Protein AF-A0A239XFF8-F1 (afdb_monomer_lite)

Radius of gyration: 15.85 Å; chains: 1; bounding box: 34×37×44 Å

Structure (mmCIF, N/CA/C/O backbone):
data_AF-A0A239XFF8-F1
#
_entry.id   AF-A0A239XFF8-F1
#
loop_
_atom_site.group_PDB
_atom_site.id
_atom_site.type_symbol
_atom_site.label_atom_id
_atom_site.label_alt_id
_atom_site.label_comp_id
_atom_site.label_asym_id
_atom_site.label_entity_id
_atom_site.label_seq_id
_atom_site.pdbx_PDB_ins_code
_atom_site.Cartn_x
_atom_site.Cartn_y
_atom_site.Cartn_z
_atom_site.occupancy
_atom_site.B_iso_or_equiv
_atom_site.auth_seq_id
_atom_site.auth_comp_id
_atom_site.auth_asym_id
_atom_site.auth_atom_id
_atom_site.pdbx_PDB_model_num
ATOM 1 N N . MET A 1 1 ? -10.350 9.974 -12.801 1.00 27.80 1 MET A N 1
ATOM 2 C CA . MET A 1 1 ? -9.091 9.509 -12.186 1.00 27.80 1 MET A CA 1
ATOM 3 C C . MET A 1 1 ? -8.735 10.517 -11.102 1.00 27.80 1 MET A C 1
ATOM 5 O O . MET A 1 1 ? -8.523 11.676 -11.425 1.00 27.80 1 MET A O 1
ATOM 9 N N . LEU A 1 2 ? -8.859 10.156 -9.826 1.00 27.56 2 LEU A N 1
ATOM 10 C CA . LEU A 1 2 ? -8.595 11.064 -8.704 1.00 27.56 2 LEU A CA 1
ATOM 11 C C . LEU A 1 2 ? -7.185 10.746 -8.202 1.00 27.56 2 LEU A C 1
ATOM 13 O O . LEU A 1 2 ? -6.962 9.644 -7.713 1.00 27.56 2 LEU A O 1
ATOM 17 N N . SER A 1 3 ? -6.239 11.671 -8.389 1.00 29.00 3 SER A N 1
ATOM 18 C CA . SER A 1 3 ? -4.878 11.540 -7.855 1.00 29.00 3 SER A CA 1
ATOM 19 C C . SER A 1 3 ? -4.901 11.488 -6.323 1.00 29.00 3 SER A C 1
ATOM 21 O O . SER A 1 3 ? -5.896 11.868 -5.699 1.00 29.00 3 SER A O 1
ATOM 23 N N . LEU A 1 4 ? -3.794 11.055 -5.709 1.00 34.50 4 LEU A N 1
ATOM 24 C CA . LEU A 1 4 ? -3.585 11.002 -4.255 1.00 34.50 4 LEU A CA 1
ATOM 25 C C . LEU A 1 4 ? -4.042 12.298 -3.553 1.00 34.50 4 LEU A C 1
ATOM 27 O O . LEU A 1 4 ? -4.703 12.262 -2.522 1.00 34.50 4 LEU A O 1
ATOM 31 N N . VAL A 1 5 ? -3.836 13.449 -4.200 1.00 32.53 5 VAL A N 1
ATOM 32 C CA . VAL A 1 5 ? -4.278 14.773 -3.734 1.00 32.53 5 VAL A CA 1
ATOM 33 C C . VAL A 1 5 ? -5.803 14.884 -3.591 1.00 32.53 5 VAL A C 1
ATOM 35 O O . VAL A 1 5 ? -6.283 15.577 -2.694 1.00 32.53 5 VAL A O 1
ATOM 38 N N . GLN A 1 6 ? -6.595 14.219 -4.437 1.00 28.02 6 GLN A N 1
ATOM 39 C CA . GLN A 1 6 ? -8.048 14.388 -4.430 1.00 28.02 6 GLN A CA 1
ATOM 40 C C . GLN A 1 6 ? -8.818 13.390 -3.557 1.00 28.02 6 GLN A C 1
ATOM 42 O O . GLN A 1 6 ? -9.911 13.727 -3.100 1.00 28.02 6 GLN A O 1
ATOM 47 N N . PHE A 1 7 ? -8.251 12.215 -3.253 1.00 35.53 7 PHE A N 1
ATOM 48 C CA . PHE A 1 7 ? -8.788 11.363 -2.182 1.00 35.53 7 PHE A CA 1
ATOM 49 C C . PHE A 1 7 ? -8.740 12.107 -0.837 1.00 35.53 7 PHE A C 1
ATOM 51 O O . PHE A 1 7 ? -9.730 12.130 -0.106 1.00 35.53 7 PHE A O 1
ATOM 58 N N . PHE A 1 8 ? -7.642 12.826 -0.575 1.00 38.16 8 PHE A N 1
ATOM 59 C CA . PHE A 1 8 ? -7.471 13.619 0.645 1.00 38.16 8 PHE A CA 1
ATOM 60 C C . PHE A 1 8 ? -8.230 14.956 0.632 1.00 38.16 8 PHE A C 1
ATOM 62 O O . PHE A 1 8 ? -8.747 15.359 1.671 1.00 38.16 8 PHE A O 1
ATOM 69 N N . LYS A 1 9 ? -8.426 15.614 -0.525 1.00 31.97 9 LYS A N 1
ATOM 70 C CA . LYS A 1 9 ? -9.268 16.833 -0.599 1.00 31.97 9 LYS A CA 1
ATOM 71 C C . LYS A 1 9 ? -10.731 16.601 -0.210 1.00 31.97 9 LYS A C 1
ATOM 73 O O . LYS A 1 9 ? -11.358 17.512 0.321 1.00 31.97 9 LYS A O 1
ATOM 78 N N . ASN A 1 10 ? -11.281 15.408 -0.447 1.00 39.62 10 ASN A N 1
ATOM 79 C CA . ASN A 1 10 ? -12.679 15.109 -0.112 1.00 39.62 10 ASN A CA 1
ATOM 80 C C . ASN A 1 10 ? -12.907 14.772 1.375 1.00 39.62 10 ASN A C 1
ATOM 82 O O . ASN A 1 10 ? -14.060 14.660 1.795 1.00 39.62 10 ASN A O 1
ATOM 86 N N . ARG A 1 11 ? -11.851 14.653 2.194 1.00 46.16 11 ARG A N 1
ATOM 87 C CA . ARG A 1 11 ? -11.948 14.467 3.650 1.00 46.16 11 ARG A CA 1
ATOM 88 C C . ARG A 1 11 ? -11.243 15.616 4.391 1.00 46.16 11 ARG A C 1
ATOM 90 O O . ARG A 1 11 ? -10.122 15.471 4.845 1.00 46.16 11 ARG A O 1
ATOM 97 N N . LYS A 1 12 ? -11.933 16.761 4.474 1.00 36.50 12 LYS A N 1
ATOM 98 C CA . LYS A 1 12 ? -11.728 17.908 5.394 1.00 36.50 12 LYS A CA 1
ATOM 99 C C . LYS A 1 12 ? -10.287 18.182 5.885 1.00 36.50 12 LYS A C 1
ATOM 101 O O . LYS A 1 12 ? -9.845 17.627 6.881 1.00 36.50 12 LYS A O 1
ATOM 106 N N . GLU A 1 13 ? -9.648 19.148 5.229 1.00 37.84 13 GLU A N 1
ATOM 107 C CA . GLU A 1 13 ? -8.781 20.242 5.731 1.00 37.84 13 GLU A CA 1
ATOM 108 C C . GLU A 1 13 ? -7.670 20.037 6.796 1.00 37.84 13 GLU A C 1
ATOM 110 O O . GLU A 1 13 ? -6.897 20.970 6.958 1.00 37.84 13 GLU A O 1
ATOM 115 N N . ASN A 1 14 ? -7.463 18.887 7.453 1.00 38.03 14 ASN A N 1
ATOM 116 C CA . ASN A 1 14 ? -6.470 18.768 8.549 1.00 38.03 14 ASN A CA 1
ATOM 117 C C . ASN A 1 14 ? -5.625 17.472 8.565 1.00 38.03 14 ASN A C 1
ATOM 119 O O . ASN A 1 14 ? -5.169 17.050 9.628 1.00 38.03 14 ASN A O 1
ATOM 123 N N . ALA A 1 15 ? -5.381 16.821 7.424 1.00 41.97 15 ALA A N 1
ATOM 124 C CA . ALA A 1 15 ? -4.530 15.625 7.394 1.00 41.97 15 ALA A CA 1
ATOM 125 C C . ALA A 1 15 ? -3.040 15.980 7.609 1.00 41.97 15 ALA A C 1
ATOM 127 O O . ALA A 1 15 ? -2.312 16.281 6.664 1.00 41.97 15 ALA A O 1
ATOM 128 N N . CYS A 1 16 ? -2.582 15.946 8.863 1.00 36.62 16 CYS A N 1
ATOM 129 C CA . CYS A 1 16 ? -1.161 15.907 9.213 1.00 36.62 16 CYS A CA 1
ATOM 130 C C . CYS A 1 16 ? -0.643 14.471 9.044 1.00 36.62 16 CYS A C 1
ATOM 132 O O . CYS A 1 16 ? -1.140 13.557 9.697 1.00 36.62 16 CYS A O 1
ATOM 134 N N . PHE A 1 17 ? 0.363 14.274 8.191 1.00 37.09 17 PHE A N 1
ATOM 135 C CA . PHE A 1 17 ? 1.045 12.989 8.010 1.00 37.09 17 PHE A CA 1
ATOM 136 C C . PHE A 1 17 ? 2.303 12.937 8.882 1.00 37.09 17 PHE A C 1
ATOM 138 O O . PHE A 1 17 ? 3.127 13.850 8.825 1.00 37.09 17 PHE A O 1
ATOM 145 N N . PHE A 1 18 ? 2.480 11.869 9.667 1.00 37.19 18 PHE A N 1
ATOM 146 C CA . PHE A 1 18 ? 3.746 11.602 10.356 1.00 37.19 18 PHE A CA 1
ATOM 147 C C . PHE A 1 18 ? 4.103 10.103 10.366 1.00 37.19 18 PHE A C 1
ATOM 149 O O . PHE A 1 18 ? 3.391 9.283 10.937 1.00 37.19 18 PHE A O 1
ATOM 156 N N . THR A 1 19 ? 5.228 9.818 9.703 1.00 44.66 19 THR A N 1
ATOM 157 C CA . THR A 1 19 ? 6.272 8.781 9.837 1.00 44.66 19 THR A CA 1
ATOM 158 C C . THR A 1 19 ? 6.001 7.421 10.512 1.00 44.66 19 THR A C 1
ATOM 160 O O . THR A 1 19 ? 5.776 7.327 11.718 1.00 44.66 19 THR A O 1
ATOM 163 N N . ILE A 1 20 ? 6.238 6.378 9.698 1.00 51.09 20 ILE A N 1
ATOM 164 C CA . ILE A 1 20 ? 6.880 5.063 9.927 1.00 51.09 20 ILE A CA 1
ATOM 165 C C . ILE A 1 20 ? 6.941 4.593 11.386 1.00 51.09 20 ILE A C 1
ATOM 167 O O . ILE A 1 20 ? 7.899 4.837 12.128 1.00 51.09 20 ILE A O 1
ATOM 171 N N . ILE A 1 21 ? 5.943 3.803 11.777 1.00 52.56 21 ILE A N 1
ATOM 172 C CA . ILE A 1 21 ? 6.018 2.995 12.993 1.00 52.56 21 ILE A CA 1
ATOM 173 C C . ILE A 1 21 ? 6.675 1.659 12.654 1.00 52.56 21 ILE A C 1
ATOM 175 O O . ILE A 1 21 ? 6.010 0.692 12.296 1.00 52.56 21 ILE A O 1
ATOM 179 N N . VAL A 1 22 ? 7.985 1.587 12.876 1.00 51.38 22 VAL A N 1
ATOM 180 C CA . VAL A 1 22 ? 8.689 0.313 13.046 1.00 51.38 22 VAL A CA 1
ATOM 181 C C . VAL A 1 22 ? 8.120 -0.354 14.308 1.00 51.38 22 VAL A C 1
ATOM 183 O O . VAL A 1 22 ? 8.334 0.121 15.428 1.00 51.38 22 VAL A O 1
ATOM 186 N N . LEU A 1 23 ? 7.349 -1.437 14.145 1.00 53.03 23 LEU A N 1
ATOM 187 C CA . LEU A 1 23 ? 6.540 -2.111 15.184 1.00 53.03 23 LEU A CA 1
ATOM 188 C C . LEU A 1 23 ? 7.339 -2.771 16.337 1.00 53.03 23 LEU A C 1
ATOM 190 O O . LEU A 1 23 ? 6.811 -3.590 17.088 1.00 53.03 23 LEU A O 1
ATOM 194 N N . TYR A 1 24 ? 8.602 -2.402 16.551 1.00 49.81 24 TYR A N 1
ATOM 195 C CA . TYR A 1 24 ? 9.477 -3.044 17.538 1.00 49.81 24 TYR A CA 1
ATOM 196 C C . TYR A 1 24 ? 9.178 -2.654 18.994 1.00 49.81 24 TYR A C 1
ATOM 198 O O . TYR A 1 24 ? 9.497 -3.409 19.910 1.00 49.81 24 TYR A O 1
ATOM 206 N N . TYR A 1 25 ? 8.515 -1.519 19.246 1.00 53.50 25 TYR A N 1
ATOM 207 C CA . TYR A 1 25 ? 8.273 -1.017 20.608 1.00 53.50 25 TYR A CA 1
ATOM 208 C C . TYR A 1 25 ? 6.786 -1.008 20.992 1.00 53.50 25 TYR A C 1
ATOM 210 O O . TYR A 1 25 ? 6.146 0.044 21.094 1.00 53.50 25 TYR A O 1
ATOM 218 N N . LYS A 1 26 ? 6.243 -2.200 21.278 1.00 62.19 26 LYS A N 1
ATOM 219 C CA . LYS A 1 26 ? 4.810 -2.436 21.563 1.00 62.19 26 LYS A CA 1
ATOM 220 C C . LYS A 1 26 ? 4.228 -1.573 22.698 1.00 62.19 26 LYS A C 1
ATOM 222 O O . LYS A 1 26 ? 3.092 -1.121 22.602 1.00 62.19 26 LYS A O 1
ATOM 227 N N . ARG A 1 27 ? 4.992 -1.287 23.764 1.00 61.50 27 ARG A N 1
ATOM 228 C CA . ARG A 1 27 ? 4.487 -0.542 24.944 1.00 61.50 27 ARG A CA 1
ATOM 229 C C . ARG A 1 27 ? 4.230 0.945 24.691 1.00 61.50 27 ARG A C 1
ATOM 231 O O . ARG A 1 27 ? 3.280 1.499 25.236 1.00 61.50 27 ARG A O 1
ATOM 238 N N . CYS A 1 28 ? 5.068 1.596 23.890 1.00 72.19 28 CYS A N 1
ATOM 239 C CA . CYS A 1 28 ? 4.903 3.019 23.585 1.00 72.19 28 CYS A CA 1
ATOM 240 C C . CYS A 1 28 ? 3.911 3.246 22.439 1.00 72.19 28 CYS A C 1
ATOM 242 O O . CYS A 1 28 ? 3.332 4.324 22.340 1.00 72.19 28 CYS A O 1
ATOM 244 N N . LEU A 1 29 ? 3.695 2.228 21.601 1.00 79.31 29 LEU A N 1
ATOM 245 C CA . LEU A 1 29 ? 2.798 2.300 20.456 1.00 79.31 29 LEU A CA 1
ATOM 246 C C . LEU A 1 29 ? 1.344 2.548 20.862 1.00 79.31 29 LEU A C 1
ATOM 248 O O . LEU A 1 29 ? 0.744 3.496 20.374 1.00 79.31 29 LEU A O 1
ATOM 252 N N . VAL A 1 30 ? 0.815 1.768 21.808 1.00 82.19 30 VAL A N 1
ATOM 253 C CA . VAL A 1 30 ? -0.568 1.919 22.300 1.00 82.19 30 VAL A CA 1
ATOM 254 C C . VAL A 1 30 ? -0.822 3.340 22.801 1.00 82.19 30 VAL A C 1
ATOM 256 O O . VAL A 1 30 ? -1.795 3.966 22.402 1.00 82.19 30 VAL A O 1
ATOM 259 N N . LYS A 1 31 ? 0.093 3.889 23.613 1.00 85.56 31 LYS A N 1
ATOM 260 C CA . LYS A 1 31 ? -0.026 5.262 24.128 1.00 85.56 31 LYS A CA 1
ATOM 261 C C . LYS A 1 31 ? -0.073 6.300 23.007 1.00 85.56 31 LYS A C 1
ATOM 263 O O . LYS A 1 31 ? -0.864 7.231 23.084 1.00 85.56 31 LYS A O 1
ATOM 268 N N . ARG A 1 32 ? 0.761 6.135 21.973 1.00 86.38 32 ARG A N 1
ATOM 269 C CA . ARG A 1 32 ? 0.783 7.036 20.814 1.00 86.38 32 ARG A CA 1
ATOM 270 C C . ARG A 1 32 ? -0.498 6.937 19.994 1.00 86.38 32 ARG A C 1
ATOM 272 O O . ARG A 1 32 ? -1.083 7.965 19.702 1.00 86.38 32 ARG A O 1
ATOM 279 N N . LEU A 1 33 ? -0.962 5.730 19.677 1.00 88.38 33 LEU A N 1
ATOM 280 C CA . LEU A 1 33 ? -2.197 5.548 18.908 1.00 88.38 33 LEU A CA 1
ATOM 281 C C . LEU A 1 33 ? -3.417 6.069 19.666 1.00 88.38 33 LEU A C 1
ATOM 283 O O . LEU A 1 33 ? -4.258 6.729 19.073 1.00 88.38 33 LEU A O 1
ATOM 287 N N . THR A 1 34 ? -3.480 5.856 20.983 1.00 89.50 34 THR A N 1
ATOM 288 C CA . THR A 1 34 ? -4.531 6.444 21.820 1.00 89.50 34 THR A CA 1
ATOM 289 C C . THR A 1 34 ? -4.488 7.970 21.797 1.00 89.50 34 THR A C 1
ATOM 291 O O . THR A 1 34 ? -5.538 8.579 21.687 1.00 89.50 34 THR A O 1
ATOM 294 N N . TYR A 1 35 ? -3.306 8.588 21.836 1.00 89.62 35 TYR A N 1
ATOM 295 C CA . TYR A 1 35 ? -3.176 10.041 21.682 1.00 89.62 35 TYR A CA 1
ATOM 296 C C . TYR A 1 35 ? -3.642 10.534 20.301 1.00 89.62 35 TYR A C 1
ATOM 298 O O . TYR A 1 35 ? -4.273 11.580 20.203 1.00 89.62 35 TYR A O 1
ATOM 306 N N . LEU A 1 36 ? -3.395 9.769 19.232 1.00 89.44 36 LEU A N 1
ATOM 307 C CA . LEU A 1 36 ? -3.872 10.121 17.889 1.00 89.44 36 LEU A CA 1
ATOM 308 C C . LEU A 1 36 ? -5.403 10.083 17.761 1.00 89.44 36 LEU A C 1
ATOM 310 O O . LEU A 1 36 ? -5.938 10.741 16.873 1.00 89.44 36 LEU A O 1
ATOM 314 N N . LEU A 1 37 ? -6.119 9.378 18.646 1.00 89.44 37 LEU A N 1
ATOM 315 C CA . LEU A 1 37 ? -7.588 9.384 18.651 1.00 89.44 37 LEU A CA 1
ATOM 316 C C . LEU A 1 37 ? -8.179 10.768 18.937 1.00 89.44 37 LEU A C 1
ATOM 318 O O . LEU A 1 37 ? -9.293 11.047 18.496 1.00 89.44 37 LEU A O 1
ATOM 322 N N . ASP A 1 38 ? -7.432 11.640 19.615 1.00 90.69 38 ASP A N 1
ATOM 323 C CA . ASP A 1 38 ? -7.851 13.016 19.894 1.00 90.69 38 ASP A CA 1
ATOM 324 C C . ASP A 1 38 ? -7.773 13.921 18.645 1.00 90.69 38 ASP A C 1
ATOM 326 O O . ASP A 1 38 ? -8.222 15.069 18.679 1.00 90.69 38 ASP A O 1
ATOM 330 N N . TYR A 1 39 ? -7.244 13.409 17.524 1.00 86.62 39 TYR A N 1
ATOM 331 C CA . TYR A 1 39 ? -7.069 14.121 16.256 1.00 86.62 39 TYR A CA 1
ATOM 332 C C . TYR A 1 39 ? -7.840 13.421 15.119 1.00 86.62 39 TYR A C 1
ATOM 334 O O . TYR A 1 39 ? -7.271 12.627 14.367 1.00 86.62 39 TYR A O 1
ATOM 342 N N . PRO A 1 40 ? -9.148 13.702 14.949 1.00 82.62 40 PRO A N 1
ATOM 343 C CA . PRO A 1 40 ? -9.951 13.096 13.891 1.00 82.62 40 PRO A CA 1
ATOM 344 C C . PRO A 1 40 ? -9.367 13.342 12.494 1.00 82.62 40 PRO A C 1
ATOM 346 O O . PRO A 1 40 ? -9.016 14.469 12.148 1.00 82.62 40 PRO A O 1
ATOM 349 N N . GLY A 1 41 ? -9.318 12.291 11.673 1.00 81.69 41 GLY A N 1
ATOM 350 C CA . GLY A 1 41 ? -8.766 12.349 10.315 1.00 81.69 41 GLY A CA 1
ATOM 351 C C . GLY A 1 41 ? -7.259 12.092 10.226 1.00 81.69 41 GLY A C 1
ATOM 352 O O . GLY A 1 41 ? -6.708 12.157 9.129 1.00 81.69 41 GLY A O 1
ATOM 353 N N . PHE A 1 42 ? -6.594 11.781 11.343 1.00 87.81 42 PHE A N 1
ATOM 354 C CA . PHE A 1 42 ? -5.203 11.340 11.326 1.00 87.81 42 PHE A CA 1
ATOM 355 C C . PHE A 1 42 ? -5.074 9.945 10.696 1.00 87.81 42 PHE A C 1
ATOM 357 O O . PHE A 1 42 ? -5.849 9.038 11.006 1.00 87.81 42 PHE A O 1
ATOM 364 N N . VAL A 1 43 ? -4.068 9.775 9.837 1.00 89.88 43 VAL A N 1
ATOM 365 C CA . VAL A 1 43 ? -3.761 8.511 9.156 1.00 89.88 43 VAL A CA 1
ATOM 366 C C . VAL A 1 43 ? -2.433 7.978 9.677 1.00 89.88 43 VAL A C 1
ATOM 368 O O . VAL A 1 43 ? -1.449 8.713 9.767 1.00 89.88 43 VAL A O 1
ATOM 371 N N . VAL A 1 44 ? -2.398 6.694 10.020 1.00 92.00 44 VAL A N 1
ATOM 372 C CA . VAL A 1 44 ? -1.191 6.014 10.490 1.00 92.00 44 VAL A CA 1
ATOM 373 C C . VAL A 1 44 ? -0.592 5.226 9.333 1.00 92.00 44 VAL A C 1
ATOM 375 O O . VAL A 1 44 ? -1.090 4.164 8.961 1.00 92.00 44 VAL A O 1
ATOM 378 N N . THR A 1 45 ? 0.502 5.733 8.776 1.00 91.88 45 THR A N 1
ATOM 379 C CA . THR A 1 45 ? 1.264 5.017 7.751 1.00 91.88 45 THR A CA 1
ATOM 380 C C . THR A 1 45 ? 2.277 4.080 8.409 1.00 91.88 45 THR A C 1
ATOM 382 O O . THR A 1 45 ? 3.042 4.487 9.290 1.00 91.88 45 THR A O 1
ATOM 385 N N . THR A 1 46 ? 2.279 2.813 8.005 1.00 89.44 46 THR A N 1
ATOM 386 C CA . THR A 1 46 ? 3.138 1.771 8.573 1.00 89.44 46 THR A CA 1
ATOM 387 C C . THR A 1 46 ? 4.016 1.154 7.508 1.00 89.44 46 THR A C 1
ATOM 389 O O . THR A 1 46 ? 3.523 0.720 6.470 1.00 89.44 46 THR A O 1
ATOM 392 N N . ASP A 1 47 ? 5.293 1.047 7.842 1.00 88.25 47 ASP A N 1
ATOM 393 C CA . ASP A 1 47 ? 6.321 0.444 7.014 1.00 88.25 47 ASP A CA 1
ATOM 394 C C . ASP A 1 47 ? 7.010 -0.662 7.824 1.00 88.25 47 ASP A C 1
ATOM 396 O O . ASP A 1 47 ? 7.254 -0.521 9.032 1.00 88.25 47 ASP A O 1
ATOM 400 N N . TYR A 1 48 ? 7.250 -1.792 7.178 1.00 86.56 48 TYR A N 1
ATOM 401 C CA . TYR A 1 48 ? 7.897 -2.963 7.742 1.00 86.56 48 TYR A CA 1
ATOM 402 C C . TYR A 1 48 ? 8.551 -3.774 6.629 1.00 86.56 48 TYR A C 1
ATOM 404 O O . TYR A 1 48 ? 8.273 -3.587 5.461 1.00 86.56 48 TYR A O 1
ATOM 412 N N . GLY A 1 49 ? 9.409 -4.714 6.999 1.00 85.31 49 GLY A N 1
ATOM 413 C CA . GLY A 1 49 ? 10.169 -5.500 6.043 1.00 85.31 49 GLY A CA 1
ATOM 414 C C . GLY A 1 49 ? 9.367 -6.538 5.271 1.00 85.31 49 GLY A C 1
ATOM 415 O O . GLY A 1 49 ? 8.231 -6.873 5.596 1.00 85.31 49 GLY A O 1
ATOM 416 N N . ASN A 1 50 ? 10.035 -7.133 4.296 1.00 85.56 50 ASN A N 1
ATOM 417 C CA . ASN A 1 50 ? 9.551 -8.312 3.599 1.00 85.56 50 ASN A CA 1
ATOM 418 C C . ASN A 1 50 ? 9.358 -9.539 4.525 1.00 85.56 50 ASN A C 1
ATOM 420 O O . ASN A 1 50 ? 9.902 -9.578 5.625 1.00 85.56 50 ASN A O 1
ATOM 424 N N . PHE A 1 51 ? 8.627 -10.563 4.068 1.00 86.75 51 PHE A N 1
ATOM 425 C CA . PHE A 1 51 ? 8.226 -11.766 4.810 1.00 86.75 51 PHE A CA 1
ATOM 426 C C . PHE A 1 51 ? 9.358 -12.547 5.497 1.00 86.75 51 PHE A C 1
ATOM 428 O O . PHE A 1 51 ? 9.090 -13.343 6.399 1.00 86.75 51 PHE A O 1
ATOM 435 N N . ASP A 1 52 ? 10.607 -12.378 5.065 1.00 86.88 52 ASP A N 1
ATOM 436 C CA . ASP A 1 52 ? 11.795 -12.991 5.665 1.00 86.88 52 ASP A CA 1
ATOM 437 C C . ASP A 1 52 ? 12.405 -12.158 6.808 1.00 86.88 52 ASP A C 1
ATOM 439 O O . ASP A 1 52 ? 13.318 -12.614 7.501 1.00 86.88 52 ASP A O 1
ATOM 443 N N . GLN A 1 53 ? 11.883 -10.956 7.053 1.00 84.12 53 GLN A N 1
ATOM 444 C CA . GLN A 1 53 ? 12.365 -10.022 8.062 1.00 84.12 53 GLN A CA 1
ATOM 445 C C . GLN A 1 53 ? 11.499 -10.048 9.326 1.00 84.12 53 GLN A C 1
ATOM 447 O O . GLN A 1 53 ? 10.276 -10.129 9.286 1.00 84.12 53 GLN A O 1
ATOM 452 N N . ILE A 1 54 ? 12.141 -9.882 10.487 1.00 83.62 54 ILE A N 1
ATOM 453 C CA . ILE A 1 54 ? 11.483 -9.870 11.812 1.00 83.62 54 ILE A CA 1
ATOM 454 C C . ILE A 1 54 ? 10.417 -8.758 11.932 1.00 83.62 54 ILE A C 1
ATOM 456 O O . ILE A 1 54 ? 9.473 -8.858 12.724 1.00 83.62 54 ILE A O 1
ATOM 460 N N . SER A 1 55 ? 10.582 -7.681 11.167 1.00 83.69 55 SER A N 1
ATOM 461 C CA . SER A 1 55 ? 9.669 -6.542 11.108 1.00 83.69 55 SER A CA 1
ATOM 462 C C . SER A 1 55 ? 8.328 -6.881 10.453 1.00 83.69 55 SER A C 1
ATOM 464 O O . SER A 1 55 ? 7.351 -6.200 10.760 1.00 83.69 55 SER A O 1
ATOM 466 N N . HIS A 1 56 ? 8.264 -7.909 9.601 1.00 89.62 56 HIS A N 1
ATOM 467 C CA . HIS A 1 56 ? 7.079 -8.267 8.826 1.00 89.62 56 HIS A CA 1
ATOM 468 C C . HIS A 1 56 ? 5.958 -8.803 9.719 1.00 89.62 56 HIS A C 1
ATOM 470 O O . HIS A 1 56 ? 5.958 -9.961 10.141 1.00 89.62 56 HIS A O 1
ATOM 476 N N . GLN A 1 57 ? 5.016 -7.923 10.057 1.00 90.19 57 GLN A N 1
ATOM 477 C CA . GLN A 1 57 ? 3.937 -8.191 11.014 1.00 90.19 57 GLN A CA 1
ATOM 478 C C . GLN A 1 57 ? 2.581 -7.703 10.468 1.00 90.19 57 GLN A C 1
ATOM 480 O O . GLN A 1 57 ? 1.957 -6.809 11.052 1.00 90.19 57 GLN A O 1
ATOM 485 N N . PRO A 1 58 ? 2.100 -8.261 9.341 1.00 92.94 58 PRO A N 1
ATOM 486 C CA . PRO A 1 58 ? 0.809 -7.896 8.748 1.00 92.94 58 PRO A CA 1
ATOM 487 C C . PRO A 1 58 ? -0.381 -8.191 9.683 1.00 92.94 58 PRO A C 1
ATOM 489 O O . PRO A 1 58 ? -1.397 -7.493 9.651 1.00 92.94 58 PRO A O 1
ATOM 492 N N . ASP A 1 59 ? -0.243 -9.173 10.574 1.00 93.56 59 ASP A N 1
ATOM 493 C CA . ASP A 1 59 ? -1.206 -9.526 11.622 1.00 93.56 59 ASP A CA 1
ATOM 494 C C . ASP A 1 59 ? -1.300 -8.461 12.725 1.00 93.56 59 ASP A C 1
ATOM 496 O O . ASP A 1 59 ? -2.375 -8.215 13.287 1.00 93.56 59 ASP A O 1
ATOM 500 N N . ALA A 1 60 ? -0.192 -7.783 13.032 1.00 91.25 60 ALA A N 1
ATOM 501 C CA . ALA A 1 60 ? -0.193 -6.668 13.965 1.00 91.25 60 ALA A CA 1
ATOM 502 C C . ALA A 1 60 ? -1.025 -5.502 13.416 1.00 91.25 60 ALA A C 1
ATOM 504 O O . ALA A 1 60 ? -1.774 -4.899 14.182 1.00 91.25 60 ALA A O 1
ATOM 505 N N . ILE A 1 61 ? -0.976 -5.238 12.105 1.00 92.94 61 ILE A N 1
ATOM 506 C CA . ILE A 1 61 ? -1.814 -4.212 11.462 1.00 92.94 61 ILE A CA 1
ATOM 507 C C . ILE A 1 61 ? -3.298 -4.554 11.597 1.00 92.94 61 ILE A C 1
ATOM 509 O O . ILE A 1 61 ? -4.069 -3.719 12.065 1.00 92.94 61 ILE A O 1
ATOM 513 N N . ALA A 1 62 ? -3.694 -5.794 11.293 1.00 95.88 62 ALA A N 1
ATOM 514 C CA . ALA A 1 62 ? -5.076 -6.248 11.473 1.00 95.88 62 ALA A CA 1
ATOM 515 C C . ALA A 1 62 ? -5.552 -6.087 12.931 1.00 95.88 62 ALA A C 1
ATOM 517 O O . ALA A 1 62 ? -6.667 -5.635 13.201 1.00 95.88 62 ALA A O 1
ATOM 518 N N . ASN A 1 63 ? -4.685 -6.399 13.899 1.00 94.31 63 ASN A N 1
ATOM 519 C CA . ASN A 1 63 ? -4.985 -6.195 15.313 1.00 94.31 63 ASN A CA 1
ATOM 520 C C . ASN A 1 63 ? -5.137 -4.715 15.687 1.00 94.31 63 ASN A C 1
ATOM 522 O O . ASN A 1 63 ? -6.043 -4.384 16.451 1.00 94.31 63 ASN A O 1
ATOM 526 N N . LEU A 1 64 ? -4.285 -3.830 15.167 1.00 92.12 64 LEU A N 1
ATOM 527 C CA . LEU A 1 64 ? -4.386 -2.391 15.410 1.00 92.12 64 LEU A CA 1
ATOM 528 C C . LEU A 1 64 ? -5.650 -1.804 14.779 1.00 92.12 64 LEU A C 1
ATOM 530 O O . LEU A 1 64 ? -6.377 -1.094 15.468 1.00 92.12 64 LEU A O 1
ATOM 534 N N . ALA A 1 65 ? -5.965 -2.166 13.537 1.00 94.81 65 ALA A N 1
ATOM 535 C CA . ALA A 1 65 ? -7.182 -1.740 12.850 1.00 94.81 65 ALA A CA 1
ATOM 536 C C . ALA A 1 65 ? -8.449 -2.138 13.619 1.00 94.81 65 ALA A C 1
ATOM 538 O O . ALA A 1 65 ? -9.370 -1.335 13.760 1.00 94.81 65 ALA A O 1
ATOM 539 N N . ARG A 1 66 ? -8.459 -3.346 14.200 1.00 95.88 66 ARG A N 1
ATOM 540 C CA . ARG A 1 66 ? -9.536 -3.826 15.076 1.00 95.88 66 ARG A CA 1
ATOM 541 C C . ARG A 1 66 ? -9.640 -3.044 16.388 1.00 95.88 66 ARG A C 1
ATOM 543 O O . ARG A 1 66 ? -10.746 -2.819 16.870 1.00 95.88 66 ARG A O 1
ATOM 550 N N . LEU A 1 67 ? -8.508 -2.702 17.006 1.00 94.25 67 LEU A N 1
ATOM 551 C CA . LEU A 1 67 ? -8.467 -1.983 18.287 1.00 94.25 67 LEU A CA 1
ATOM 552 C C . LEU A 1 67 ? -8.790 -0.492 18.135 1.00 94.25 67 LEU A C 1
ATOM 554 O O . LEU A 1 67 ? -9.340 0.105 19.058 1.00 94.25 67 LEU A O 1
ATOM 558 N N . TYR A 1 68 ? -8.464 0.091 16.983 1.00 93.62 68 TYR A N 1
ATOM 559 C CA . TYR A 1 68 ? -8.614 1.510 16.682 1.00 93.62 68 TYR A CA 1
ATOM 560 C C . TYR A 1 68 ? -9.429 1.711 15.392 1.00 93.62 68 TYR A C 1
ATOM 562 O O . TYR A 1 68 ? -8.897 2.226 14.410 1.00 93.62 68 TYR A O 1
ATOM 570 N N . PRO A 1 69 ? -10.723 1.335 15.370 1.00 94.69 69 PRO A N 1
ATOM 571 C CA . PRO A 1 69 ? -11.544 1.377 14.154 1.00 94.69 69 PRO A CA 1
ATOM 572 C C . PRO A 1 69 ? -11.776 2.795 13.605 1.00 94.69 69 PRO A C 1
ATOM 574 O O . PRO A 1 69 ? -12.212 2.948 12.471 1.00 94.69 69 PRO A O 1
ATOM 577 N N . SER A 1 70 ? -11.507 3.834 14.401 1.00 92.81 70 SER A N 1
ATOM 578 C CA . SER A 1 70 ? -11.605 5.240 13.994 1.00 92.81 70 SER A CA 1
ATOM 579 C C . SER A 1 70 ? -10.310 5.818 13.412 1.00 92.81 70 SER A C 1
ATOM 581 O O . SER A 1 70 ? -10.323 6.967 12.974 1.00 92.81 70 SER A O 1
ATOM 583 N N . LEU A 1 71 ? -9.200 5.073 13.448 1.00 93.44 71 LEU A N 1
ATOM 584 C CA . LEU A 1 71 ? -7.951 5.441 12.781 1.00 93.44 71 LEU A CA 1
ATOM 585 C C . LEU A 1 71 ? -7.858 4.705 11.449 1.00 93.44 71 LEU A C 1
ATOM 587 O O . LEU A 1 71 ? -8.100 3.499 11.393 1.00 93.44 71 LEU A O 1
ATOM 591 N N . ASP A 1 72 ? -7.462 5.428 10.406 1.00 94.44 72 ASP A N 1
ATOM 592 C CA . ASP A 1 72 ? -7.124 4.846 9.111 1.00 94.44 72 ASP A CA 1
ATOM 593 C C . ASP A 1 72 ? -5.641 4.439 9.105 1.00 94.44 72 ASP A C 1
ATOM 595 O O . ASP A 1 72 ? -4.772 5.185 9.567 1.00 94.44 72 ASP A O 1
ATOM 599 N N . PHE A 1 73 ? -5.349 3.260 8.560 1.00 95.06 73 PHE A N 1
ATOM 600 C CA . PHE A 1 73 ? -4.004 2.712 8.424 1.00 95.06 73 PHE A CA 1
ATOM 601 C C . PHE A 1 73 ? -3.634 2.587 6.948 1.00 95.06 73 PHE A C 1
ATOM 603 O O . PHE A 1 73 ? -4.408 2.048 6.159 1.00 95.06 73 PHE A O 1
ATOM 610 N N . VAL A 1 74 ? -2.439 3.046 6.578 1.00 96.38 74 VAL A N 1
ATOM 611 C CA . VAL A 1 74 ? -1.869 2.846 5.238 1.00 96.38 74 VAL A CA 1
ATOM 612 C C . VAL A 1 74 ? -0.626 1.986 5.377 1.00 96.38 74 VAL A C 1
ATOM 614 O O . VAL A 1 74 ? 0.350 2.404 5.994 1.00 96.38 74 VAL A O 1
ATOM 617 N N . VAL A 1 75 ? -0.658 0.785 4.813 1.00 95.94 75 VAL A N 1
ATOM 618 C CA . VAL A 1 75 ? 0.519 -0.080 4.740 1.00 95.94 75 VAL A CA 1
ATOM 619 C C . VAL A 1 75 ? 1.324 0.256 3.492 1.00 95.94 75 VAL A C 1
ATOM 621 O O . VAL A 1 75 ? 0.787 0.190 2.380 1.00 95.94 75 VAL A O 1
ATOM 624 N N . CYS A 1 76 ? 2.602 0.575 3.683 1.00 94.06 76 CYS A N 1
ATOM 625 C CA . CYS A 1 76 ? 3.482 0.967 2.595 1.00 94.06 76 CYS A CA 1
ATOM 626 C C . CYS A 1 76 ? 3.744 -0.162 1.597 1.00 94.06 76 CYS A C 1
ATOM 628 O O . CYS A 1 76 ? 3.771 -1.344 1.960 1.00 94.06 76 CYS A O 1
ATOM 630 N N . HIS A 1 77 ? 3.979 0.230 0.345 1.00 94.25 77 HIS A N 1
ATOM 631 C CA . HIS A 1 77 ? 4.635 -0.590 -0.673 1.00 94.25 77 HIS A CA 1
ATOM 632 C C . HIS A 1 77 ? 4.018 -1.979 -0.884 1.00 94.25 77 HIS A C 1
ATOM 634 O O . HIS A 1 77 ? 4.724 -2.966 -1.091 1.00 94.25 77 HIS A O 1
ATOM 640 N N . LEU A 1 78 ? 2.692 -2.077 -0.794 1.00 95.12 78 LEU A N 1
ATOM 641 C CA . LEU A 1 78 ? 1.929 -3.311 -0.964 1.00 95.12 78 LEU A CA 1
ATOM 642 C C . LEU A 1 78 ? 2.421 -4.475 -0.083 1.00 95.12 78 LEU A C 1
ATOM 644 O O . LEU A 1 78 ? 2.387 -5.628 -0.501 1.00 95.12 78 LEU A O 1
ATOM 648 N N . SER A 1 79 ? 2.863 -4.183 1.145 1.00 93.81 79 SER A N 1
ATOM 649 C CA . SER A 1 79 ? 3.424 -5.187 2.068 1.00 93.81 79 SER A CA 1
ATOM 650 C C . SER A 1 79 ? 4.726 -5.841 1.584 1.00 93.81 79 SER A C 1
ATOM 652 O O . SER A 1 79 ? 5.041 -6.956 1.988 1.00 93.81 79 SER A O 1
ATOM 654 N N . PHE A 1 80 ? 5.506 -5.154 0.742 1.00 91.81 80 PHE A N 1
ATOM 655 C CA . PHE A 1 80 ? 6.755 -5.675 0.171 1.00 91.81 80 PHE A CA 1
ATOM 656 C C . PHE A 1 80 ? 6.540 -7.007 -0.572 1.00 91.81 80 PHE A C 1
ATOM 658 O O . PHE A 1 80 ? 7.054 -8.051 -0.166 1.00 91.81 80 PHE A O 1
ATOM 665 N N . PRO A 1 81 ? 5.746 -7.007 -1.657 1.00 91.00 81 PRO A N 1
ATOM 666 C CA . PRO A 1 81 ? 5.349 -8.234 -2.324 1.00 91.00 81 PRO A CA 1
ATOM 667 C C . PRO A 1 81 ? 6.515 -8.871 -3.089 1.00 91.00 81 PRO A C 1
ATOM 669 O O . PRO A 1 81 ? 7.379 -8.182 -3.628 1.00 91.00 81 PRO A O 1
ATOM 672 N N . HIS A 1 82 ? 6.463 -10.195 -3.239 1.00 86.19 82 HIS A N 1
ATOM 673 C CA . HIS A 1 82 ? 7.348 -10.955 -4.124 1.00 86.19 82 HIS A CA 1
ATOM 674 C C . HIS A 1 82 ? 6.556 -11.650 -5.224 1.00 86.19 82 HIS A C 1
ATOM 676 O O . HIS A 1 82 ? 5.588 -12.360 -4.937 1.00 86.19 82 HIS A O 1
ATOM 682 N N . ILE A 1 83 ? 7.016 -11.527 -6.468 1.00 81.88 83 ILE A N 1
ATOM 683 C CA . ILE A 1 83 ? 6.369 -12.093 -7.654 1.00 81.88 83 ILE A CA 1
ATOM 684 C C . ILE A 1 83 ? 6.249 -13.614 -7.564 1.00 81.88 83 ILE A C 1
ATOM 686 O O . ILE A 1 83 ? 5.186 -14.176 -7.826 1.00 81.88 83 ILE A O 1
ATOM 690 N N . ASP A 1 84 ? 7.306 -14.275 -7.085 1.00 86.50 84 ASP A N 1
ATOM 691 C CA . ASP A 1 84 ? 7.359 -15.731 -6.928 1.00 86.50 84 ASP A CA 1
ATOM 692 C C . ASP A 1 84 ? 6.449 -16.218 -5.775 1.00 86.50 84 ASP A C 1
ATOM 694 O O . ASP A 1 84 ?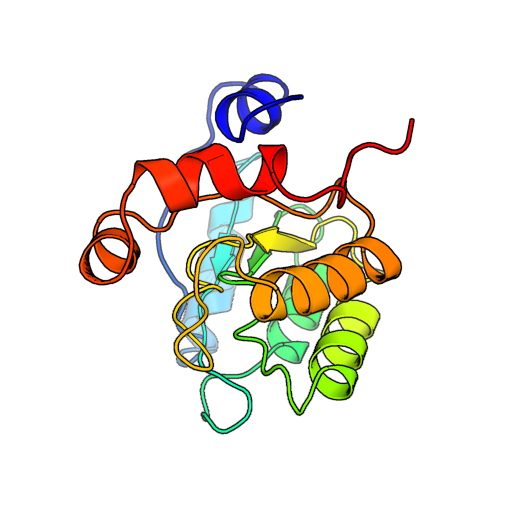 6.159 -17.408 -5.654 1.00 86.50 84 ASP A O 1
ATOM 698 N N . ASN A 1 85 ? 5.951 -15.299 -4.935 1.00 87.56 85 ASN A N 1
ATOM 699 C CA . ASN A 1 85 ? 5.169 -15.586 -3.734 1.00 87.56 85 ASN A CA 1
ATOM 700 C C . ASN A 1 85 ? 3.818 -14.850 -3.687 1.00 87.56 85 ASN A C 1
ATOM 702 O O . ASN A 1 85 ? 3.323 -14.551 -2.600 1.00 87.56 85 ASN A O 1
ATOM 706 N N . GLY A 1 86 ? 3.155 -14.625 -4.827 1.00 90.81 86 GLY A N 1
ATOM 707 C CA . GLY A 1 86 ? 1.850 -13.939 -4.871 1.00 90.81 86 GLY A CA 1
ATOM 708 C C . GLY A 1 86 ? 0.751 -14.550 -3.975 1.00 90.81 86 GLY A C 1
ATOM 709 O O . GLY A 1 86 ? -0.179 -13.857 -3.565 1.00 90.81 86 GLY A O 1
ATOM 710 N N . HIS A 1 87 ? 0.865 -15.833 -3.606 1.00 94.62 87 HIS A N 1
ATOM 711 C CA . HIS A 1 87 ? -0.028 -16.482 -2.638 1.00 94.62 87 HIS A CA 1
ATOM 712 C C . HIS A 1 87 ? 0.108 -15.922 -1.209 1.00 94.62 87 HIS A C 1
ATOM 714 O O . HIS A 1 87 ? -0.888 -15.875 -0.489 1.00 94.62 87 HIS A O 1
ATOM 720 N N . ARG A 1 88 ? 1.310 -15.484 -0.801 1.00 93.62 88 ARG A N 1
ATOM 721 C CA . ARG A 1 88 ? 1.553 -14.845 0.505 1.00 93.62 88 ARG A CA 1
ATOM 722 C C . ARG A 1 88 ? 0.921 -13.467 0.556 1.00 93.62 88 ARG A C 1
ATOM 724 O O . ARG A 1 88 ? 0.099 -13.232 1.435 1.00 93.62 88 ARG A O 1
ATOM 731 N N . LEU A 1 89 ? 1.191 -12.650 -0.468 1.00 95.19 89 LEU A N 1
ATOM 732 C CA . LEU A 1 89 ? 0.540 -11.352 -0.637 1.00 95.19 89 LEU A CA 1
ATOM 733 C C . LEU A 1 89 ? -0.980 -11.508 -0.544 1.00 95.19 89 LEU A C 1
ATOM 735 O O . LEU A 1 89 ? -1.630 -10.842 0.249 1.00 95.19 89 LEU A O 1
ATOM 739 N N . ARG A 1 90 ? -1.569 -12.445 -1.299 1.00 97.56 90 ARG A N 1
ATOM 740 C CA . ARG A 1 90 ? -3.013 -12.697 -1.221 1.00 97.56 90 ARG A CA 1
ATOM 741 C C . ARG A 1 90 ? -3.477 -13.026 0.199 1.00 97.56 90 ARG A C 1
ATOM 743 O O . ARG A 1 90 ? -4.467 -12.452 0.631 1.00 97.56 90 ARG A O 1
ATOM 750 N N . ALA A 1 91 ? -2.781 -13.912 0.911 1.00 96.69 91 ALA A N 1
ATOM 751 C CA . ALA A 1 91 ? -3.147 -14.283 2.277 1.00 96.69 91 ALA A CA 1
ATOM 752 C C . ALA A 1 91 ? -3.108 -13.084 3.246 1.00 96.69 91 ALA A C 1
ATOM 754 O O . ALA A 1 91 ? -3.991 -12.946 4.092 1.00 96.69 91 ALA A O 1
ATOM 755 N N . GLU A 1 92 ? -2.122 -12.197 3.102 1.00 95.81 92 GLU A N 1
ATOM 756 C CA . GLU A 1 92 ? -2.007 -10.957 3.881 1.00 95.81 92 GLU A CA 1
ATOM 757 C C . GLU A 1 92 ? -3.155 -9.992 3.565 1.00 95.81 92 GLU A C 1
ATOM 759 O O . GLU A 1 92 ? -3.832 -9.498 4.467 1.00 95.81 92 GLU A O 1
ATOM 764 N N . LEU A 1 93 ? -3.452 -9.783 2.283 1.00 97.94 93 LEU A N 1
ATOM 765 C CA . LEU A 1 93 ? -4.550 -8.913 1.867 1.00 97.94 93 LEU A CA 1
ATOM 766 C C . LEU A 1 93 ? -5.923 -9.487 2.253 1.00 97.94 93 LEU A C 1
ATOM 768 O O . LEU A 1 93 ? -6.815 -8.729 2.635 1.00 97.94 93 LEU A O 1
ATOM 772 N N . ASP A 1 94 ? -6.104 -10.809 2.205 1.00 98.31 94 ASP A N 1
ATOM 773 C CA . ASP A 1 94 ? -7.326 -11.482 2.660 1.00 98.31 94 ASP A CA 1
ATOM 774 C C . ASP A 1 94 ? -7.524 -11.301 4.170 1.00 98.31 94 ASP A C 1
ATOM 776 O O . ASP A 1 94 ? -8.652 -11.096 4.624 1.00 98.31 94 ASP A O 1
ATOM 780 N N . MET A 1 95 ? -6.437 -11.294 4.948 1.00 97.50 95 MET A N 1
ATOM 781 C CA . MET A 1 95 ? -6.475 -10.973 6.376 1.00 97.50 95 MET A CA 1
ATOM 782 C C . MET A 1 95 ? -6.951 -9.536 6.627 1.00 97.50 95 MET A C 1
ATOM 784 O O . MET A 1 95 ? -7.685 -9.290 7.584 1.00 97.50 95 MET A O 1
ATOM 788 N N . TRP A 1 96 ? -6.562 -8.584 5.776 1.00 98.06 96 TRP A N 1
ATOM 789 C CA . TRP A 1 96 ? -6.963 -7.177 5.899 1.00 98.06 96 TRP A CA 1
ATOM 790 C C . TRP A 1 96 ? -8.339 -6.876 5.322 1.00 98.06 96 TRP A C 1
ATOM 792 O O . TRP A 1 96 ? -8.971 -5.892 5.705 1.00 98.06 96 TRP A O 1
ATOM 802 N N . LYS A 1 97 ? -8.830 -7.724 4.419 1.00 97.94 97 LYS A N 1
ATOM 803 C CA . LYS A 1 97 ? -10.088 -7.536 3.698 1.00 97.94 97 LYS A CA 1
ATOM 804 C C . LYS A 1 97 ? -11.280 -7.137 4.583 1.00 97.94 97 LYS A C 1
ATOM 806 O O . LYS A 1 97 ? -12.007 -6.254 4.124 1.00 97.94 97 LYS A O 1
ATOM 811 N N . PRO A 1 98 ? -11.490 -7.691 5.798 1.00 98.00 98 PRO A N 1
ATOM 812 C CA . PRO A 1 98 ? -12.614 -7.318 6.664 1.00 98.00 98 PRO A CA 1
ATOM 813 C C . PRO A 1 98 ? -12.521 -5.912 7.278 1.00 98.00 98 PRO A C 1
ATOM 815 O O . PRO A 1 98 ? -13.509 -5.433 7.828 1.00 98.00 98 PRO A O 1
ATOM 818 N N . PHE A 1 99 ? -11.357 -5.260 7.223 1.00 98.00 99 PHE A N 1
ATOM 819 C CA . PHE A 1 99 ? -11.114 -3.962 7.848 1.00 98.00 99 PHE A CA 1
ATOM 820 C C . PHE A 1 99 ? -11.202 -2.841 6.806 1.00 98.00 99 PHE A C 1
ATOM 822 O O . PHE A 1 99 ? -10.370 -2.726 5.903 1.00 98.00 99 PHE A O 1
ATOM 829 N N . GLU A 1 100 ? -12.228 -1.998 6.923 1.00 96.50 100 GLU A N 1
ATOM 830 C CA . GLU A 1 100 ? -12.445 -0.858 6.017 1.00 96.50 100 GLU A CA 1
ATOM 831 C C . GLU A 1 100 ? -11.444 0.287 6.239 1.00 96.50 100 GLU A C 1
ATOM 833 O O . GLU A 1 100 ? -11.265 1.132 5.363 1.00 96.50 100 GLU A O 1
ATOM 838 N N . ASN A 1 101 ? -10.770 0.292 7.391 1.00 96.75 101 ASN A N 1
ATOM 839 C CA . ASN A 1 101 ? -9.760 1.268 7.789 1.00 96.75 101 ASN A CA 1
ATOM 840 C C . ASN A 1 101 ? -8.318 0.806 7.507 1.00 96.75 101 ASN A C 1
ATOM 842 O O . ASN A 1 101 ? -7.381 1.384 8.052 1.00 96.75 101 ASN A O 1
ATOM 846 N N . ILE A 1 102 ? -8.122 -0.224 6.673 1.00 97.81 102 ILE A N 1
ATOM 847 C CA . ILE A 1 102 ? -6.802 -0.613 6.155 1.00 97.81 102 ILE A CA 1
ATOM 848 C C . ILE A 1 102 ? -6.737 -0.309 4.658 1.00 97.81 102 ILE A C 1
ATOM 850 O O . ILE A 1 102 ? -7.562 -0.774 3.873 1.00 97.81 102 ILE A O 1
ATOM 854 N N . TYR A 1 103 ? -5.708 0.433 4.275 1.00 98.06 103 TYR A N 1
ATOM 855 C CA . TYR A 1 103 ? -5.345 0.786 2.910 1.00 98.06 103 TYR A CA 1
ATOM 856 C C . TYR A 1 103 ? -3.910 0.335 2.651 1.00 98.06 103 TYR A C 1
ATOM 858 O O . TYR A 1 103 ? -3.145 0.069 3.581 1.00 98.06 103 TYR A O 1
ATOM 866 N N . THR A 1 104 ? -3.517 0.301 1.385 1.00 97.50 104 THR A N 1
ATOM 867 C CA . THR A 1 104 ? -2.119 0.102 1.010 1.00 97.50 104 THR A CA 1
ATOM 868 C C . THR A 1 104 ? -1.745 1.006 -0.149 1.00 97.50 104 THR A C 1
ATOM 870 O O . THR A 1 104 ? -2.576 1.254 -1.029 1.00 97.50 104 THR A O 1
ATOM 873 N N . ASP A 1 105 ? -0.522 1.528 -0.146 1.00 96.38 105 ASP A N 1
ATOM 874 C CA . ASP A 1 105 ? 0.024 2.171 -1.334 1.00 96.38 105 ASP A CA 1
ATOM 875 C C . ASP A 1 105 ? 0.841 1.201 -2.187 1.00 96.38 105 ASP A C 1
ATOM 877 O O . ASP A 1 105 ? 1.289 0.155 -1.729 1.00 96.38 105 ASP A O 1
ATOM 881 N N . ILE A 1 106 ? 0.995 1.552 -3.458 1.00 95.88 106 ILE A N 1
ATOM 882 C CA . ILE A 1 106 ? 1.757 0.791 -4.454 1.00 95.88 106 ILE A CA 1
ATOM 883 C C . ILE A 1 106 ? 3.009 1.556 -4.889 1.00 95.88 106 ILE A C 1
ATOM 885 O O . ILE A 1 106 ? 3.426 1.463 -6.040 1.00 95.88 106 ILE A O 1
ATOM 889 N N . SER A 1 107 ? 3.567 2.368 -3.992 1.00 94.12 107 SER A N 1
ATOM 890 C CA . SER A 1 107 ? 4.815 3.081 -4.247 1.00 94.12 107 SER A CA 1
ATOM 891 C C . SER A 1 107 ? 6.020 2.149 -4.080 1.00 94.12 107 SER A C 1
ATOM 893 O O . SER A 1 107 ? 5.927 1.182 -3.327 1.00 94.12 107 SER A O 1
ATOM 895 N N . ALA A 1 108 ? 7.122 2.394 -4.800 1.00 92.62 108 ALA A N 1
ATOM 896 C CA . ALA A 1 108 ? 8.368 1.603 -4.773 1.00 92.62 108 ALA A CA 1
ATOM 897 C C . ALA A 1 108 ? 8.274 0.103 -5.139 1.00 92.62 108 ALA A C 1
ATOM 899 O O . ALA A 1 108 ? 9.288 -0.596 -5.156 1.00 92.62 108 ALA A O 1
ATOM 900 N N . ILE A 1 109 ? 7.102 -0.434 -5.489 1.00 93.12 109 ILE A N 1
ATOM 901 C CA . ILE A 1 109 ? 6.946 -1.870 -5.794 1.00 93.12 109 ILE A CA 1
ATOM 902 C C . ILE A 1 109 ? 7.646 -2.317 -7.090 1.00 93.12 109 ILE A C 1
ATOM 904 O O . ILE A 1 109 ? 7.681 -3.512 -7.382 1.00 93.12 109 ILE A O 1
ATOM 908 N N . GLN A 1 110 ? 8.167 -1.376 -7.876 1.00 92.44 110 GLN A N 1
ATOM 909 C CA . GLN A 1 110 ? 9.030 -1.607 -9.038 1.00 92.44 110 GLN A CA 1
ATOM 910 C C . GLN A 1 110 ? 10.446 -2.030 -8.628 1.00 92.44 110 GLN A C 1
ATOM 912 O O . GLN A 1 110 ? 11.141 -2.686 -9.399 1.00 92.44 110 GLN A O 1
ATOM 917 N N . ASP A 1 111 ? 10.851 -1.701 -7.399 1.00 89.06 111 ASP A N 1
ATOM 918 C CA . ASP A 1 111 ? 12.242 -1.780 -6.949 1.00 89.06 111 ASP A CA 1
ATOM 919 C C . ASP A 1 111 ? 12.476 -2.843 -5.860 1.00 89.06 111 ASP A C 1
ATOM 921 O O . ASP A 1 111 ? 13.617 -3.209 -5.585 1.00 89.06 111 ASP A O 1
ATOM 925 N N . ILE A 1 112 ? 11.410 -3.326 -5.210 1.00 80.50 112 ILE A N 1
ATOM 926 C CA . ILE A 1 112 ? 11.495 -4.111 -3.963 1.00 80.50 112 ILE A CA 1
ATOM 927 C C . ILE A 1 112 ? 11.875 -5.583 -4.170 1.00 80.50 112 ILE A C 1
ATOM 929 O O . ILE A 1 112 ? 12.574 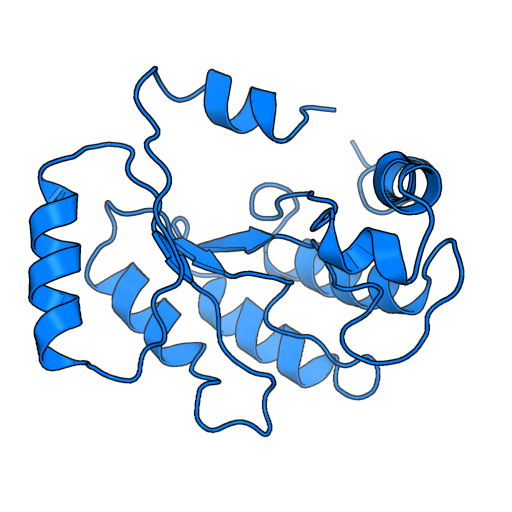-6.156 -3.336 1.00 80.50 112 ILE A O 1
ATOM 933 N N . ASP A 1 113 ? 11.410 -6.217 -5.245 1.00 73.88 113 ASP A N 1
ATOM 934 C CA . ASP A 1 113 ? 11.616 -7.656 -5.451 1.00 73.88 113 ASP A CA 1
ATOM 935 C C . ASP A 1 113 ? 12.844 -7.929 -6.326 1.00 73.88 113 ASP A C 1
ATOM 937 O O . ASP A 1 113 ? 13.842 -8.509 -5.895 1.00 73.88 113 ASP A O 1
ATOM 941 N N . ARG A 1 114 ? 12.775 -7.490 -7.584 1.00 71.56 114 ARG A N 1
ATOM 942 C CA . ARG A 1 114 ? 13.842 -7.574 -8.587 1.00 71.56 114 ARG A CA 1
ATOM 943 C C . ARG A 1 114 ? 13.663 -6.434 -9.571 1.00 71.56 114 ARG A C 1
ATOM 945 O O . ARG A 1 114 ? 12.550 -5.936 -9.702 1.00 71.56 114 ARG A O 1
ATOM 952 N N . SER A 1 115 ? 14.713 -6.131 -10.338 1.00 71.81 115 SER A N 1
ATOM 953 C CA . SER A 1 115 ? 14.599 -5.202 -11.461 1.00 71.81 115 SER A CA 1
ATOM 954 C C . SER A 1 115 ? 13.412 -5.596 -12.344 1.00 71.81 115 SER A C 1
ATOM 956 O O . SER A 1 115 ? 13.308 -6.737 -12.829 1.00 71.81 115 SER A O 1
ATOM 958 N N . ASP A 1 116 ? 12.492 -4.660 -12.498 1.00 83.19 116 ASP A N 1
ATOM 959 C CA . ASP A 1 116 ? 11.361 -4.746 -13.400 1.00 83.19 116 ASP A CA 1
ATOM 960 C C . ASP A 1 116 ? 11.500 -3.594 -14.390 1.00 83.19 116 ASP A C 1
ATOM 962 O O . ASP A 1 116 ? 11.845 -2.480 -14.008 1.00 83.19 116 ASP A O 1
ATOM 966 N N . GLU A 1 117 ? 11.318 -3.874 -15.674 1.00 91.38 117 GLU A N 1
ATOM 967 C CA . GLU A 1 117 ? 11.471 -2.857 -16.714 1.00 91.38 117 GLU A CA 1
ATOM 968 C C . GLU A 1 117 ? 10.103 -2.297 -17.068 1.00 91.38 117 GLU A C 1
ATOM 970 O O . GLU A 1 117 ? 9.117 -3.037 -17.112 1.00 91.38 117 GLU A O 1
ATOM 975 N N . PHE A 1 118 ? 10.034 -0.996 -17.343 1.00 94.31 118 PHE A N 1
ATOM 976 C CA . PHE A 1 118 ? 8.800 -0.337 -17.749 1.00 94.31 118 PHE A CA 1
ATOM 977 C C . PHE A 1 118 ? 8.148 -1.076 -18.941 1.00 94.31 118 PHE A C 1
ATOM 979 O O . PHE A 1 118 ? 8.822 -1.315 -19.947 1.00 94.31 118 PHE A O 1
ATOM 986 N N . PRO A 1 119 ? 6.852 -1.458 -18.870 1.00 94.75 119 PRO A N 1
ATOM 987 C CA . PRO A 1 119 ? 5.809 -0.958 -17.966 1.00 94.75 119 PRO A CA 1
ATOM 988 C C . PRO A 1 119 ? 5.588 -1.790 -16.684 1.00 94.75 119 PRO A C 1
ATOM 990 O O . PRO A 1 119 ? 4.463 -1.890 -16.203 1.00 94.75 119 PRO A O 1
ATOM 993 N N . PHE A 1 120 ? 6.640 -2.375 -16.119 1.00 94.69 120 PHE A N 1
ATOM 994 C CA . PHE A 1 120 ? 6.664 -3.071 -14.827 1.00 94.69 120 PHE A CA 1
ATOM 995 C C . PHE A 1 120 ? 5.645 -4.228 -14.704 1.00 94.69 120 PHE A C 1
ATOM 997 O O . PHE A 1 120 ? 4.741 -4.188 -13.856 1.00 94.69 120 PHE A O 1
ATOM 1004 N N . PRO A 1 121 ? 5.738 -5.270 -15.555 1.00 93.12 121 PRO A N 1
ATOM 1005 C CA . PRO A 1 121 ? 4.774 -6.373 -15.579 1.00 93.12 121 PRO A CA 1
ATOM 1006 C C . PRO A 1 121 ? 4.716 -7.195 -14.279 1.00 93.12 121 PRO A C 1
ATOM 1008 O O . PRO A 1 121 ? 3.673 -7.777 -13.966 1.00 93.12 121 PRO A O 1
ATOM 1011 N N . LYS A 1 122 ? 5.799 -7.264 -13.495 1.00 92.12 122 LYS A N 1
ATOM 1012 C CA . LYS A 1 122 ? 5.795 -7.978 -12.206 1.00 92.12 122 LYS A CA 1
ATOM 1013 C C . LYS A 1 122 ? 5.054 -7.159 -11.159 1.00 92.12 122 LYS A C 1
ATOM 1015 O O . LYS A 1 122 ? 4.199 -7.694 -10.450 1.00 92.12 122 LYS A O 1
ATOM 1020 N N . SER A 1 123 ? 5.322 -5.855 -11.100 1.00 93.44 123 SER A N 1
ATOM 1021 C CA . SER A 1 123 ? 4.566 -4.937 -10.247 1.00 93.44 123 SER A CA 1
ATOM 1022 C C . SER A 1 123 ? 3.081 -4.947 -10.614 1.00 93.44 123 SER A C 1
ATOM 1024 O O . SER A 1 123 ? 2.230 -4.995 -9.726 1.00 93.44 123 SER A O 1
ATOM 1026 N N . GLU A 1 124 ? 2.749 -4.995 -11.909 1.00 94.12 124 GLU A N 1
ATOM 1027 C CA . GLU A 1 124 ? 1.367 -5.099 -12.387 1.00 94.12 124 GLU A CA 1
ATOM 1028 C C . GLU A 1 124 ? 0.663 -6.339 -11.819 1.00 94.12 124 GLU A C 1
ATOM 1030 O O . GLU A 1 124 ? -0.453 -6.229 -11.303 1.00 94.12 124 GLU A O 1
ATOM 1035 N N . ALA A 1 125 ? 1.306 -7.510 -11.868 1.00 94.00 125 ALA A N 1
ATOM 1036 C CA . ALA A 1 125 ? 0.736 -8.750 -11.345 1.00 94.00 125 ALA A CA 1
ATOM 1037 C C . ALA A 1 125 ? 0.384 -8.643 -9.848 1.00 94.00 125 ALA A C 1
ATOM 1039 O O . ALA A 1 125 ? -0.714 -9.036 -9.441 1.00 94.00 125 ALA A O 1
ATOM 1040 N N . ASN A 1 126 ? 1.261 -8.037 -9.044 1.00 94.69 126 ASN A N 1
ATOM 1041 C CA . ASN A 1 126 ? 1.013 -7.804 -7.618 1.00 94.69 126 ASN A CA 1
ATOM 1042 C C . ASN A 1 126 ? -0.168 -6.845 -7.388 1.00 94.69 126 ASN A C 1
ATOM 1044 O O . ASN A 1 126 ? -1.055 -7.126 -6.577 1.00 94.69 126 ASN A O 1
ATOM 1048 N N . VAL A 1 127 ? -0.250 -5.745 -8.143 1.00 95.50 127 VAL A N 1
ATOM 1049 C CA . VAL A 1 127 ? -1.369 -4.793 -8.023 1.00 95.50 127 VAL A CA 1
ATOM 1050 C C . VAL A 1 127 ? -2.692 -5.418 -8.474 1.00 95.50 127 VAL A C 1
ATOM 1052 O O . VAL A 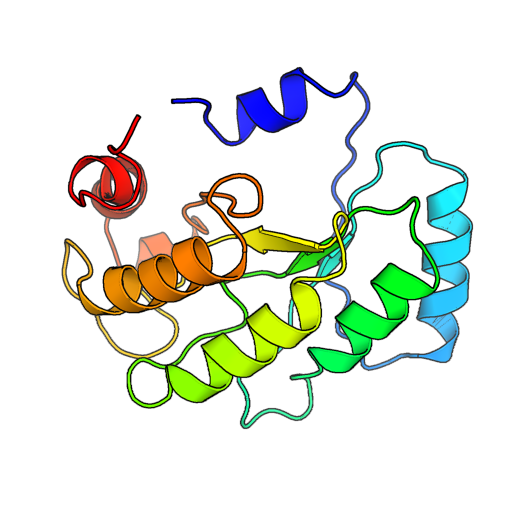1 127 ? -3.739 -5.120 -7.893 1.00 95.50 127 VAL A O 1
ATOM 1055 N N . ARG A 1 128 ? -2.687 -6.326 -9.458 1.00 96.00 128 ARG A N 1
ATOM 1056 C CA . ARG A 1 128 ? -3.895 -7.069 -9.854 1.00 96.00 128 ARG A CA 1
ATOM 1057 C C . ARG A 1 128 ? -4.421 -7.946 -8.718 1.00 96.00 128 ARG A C 1
ATOM 1059 O O . ARG A 1 128 ? -5.624 -7.900 -8.462 1.00 96.00 128 ARG A O 1
ATOM 1066 N N . ILE A 1 129 ? -3.545 -8.648 -7.991 1.00 96.81 129 ILE A N 1
ATOM 1067 C CA . ILE A 1 129 ? -3.921 -9.390 -6.771 1.00 96.81 129 ILE A CA 1
ATOM 1068 C C . ILE A 1 129 ? -4.548 -8.431 -5.754 1.00 96.81 129 ILE A C 1
ATOM 1070 O O . ILE A 1 129 ? -5.631 -8.697 -5.231 1.00 96.81 129 ILE A O 1
ATOM 1074 N N . ALA A 1 130 ? -3.916 -7.278 -5.525 1.00 97.06 130 ALA A N 1
ATOM 1075 C CA . ALA A 1 130 ? -4.418 -6.293 -4.577 1.00 97.06 130 ALA A CA 1
ATOM 1076 C C . ALA A 1 130 ? -5.805 -5.763 -4.941 1.00 97.06 130 ALA A C 1
ATOM 1078 O O . ALA A 1 130 ? -6.698 -5.696 -4.092 1.00 97.06 130 ALA A O 1
ATOM 1079 N N . LYS A 1 131 ? -6.013 -5.429 -6.217 1.00 97.12 131 LYS A N 1
ATOM 1080 C CA . LYS A 1 131 ? -7.298 -4.945 -6.725 1.00 97.12 131 LYS A CA 1
ATOM 1081 C C . LYS A 1 131 ? -8.384 -6.007 -6.577 1.00 97.12 131 LYS A C 1
ATOM 1083 O O . LYS A 1 131 ? -9.505 -5.657 -6.219 1.00 97.12 131 LYS A O 1
ATOM 1088 N N . GLU A 1 132 ? -8.070 -7.270 -6.847 1.00 97.19 132 GLU A N 1
ATOM 1089 C CA . GLU A 1 132 ? -9.012 -8.383 -6.717 1.00 97.19 132 GLU A CA 1
ATOM 1090 C C . GLU A 1 132 ? -9.444 -8.608 -5.260 1.00 97.19 132 GLU A C 1
ATOM 1092 O O . GLU A 1 132 ? -10.629 -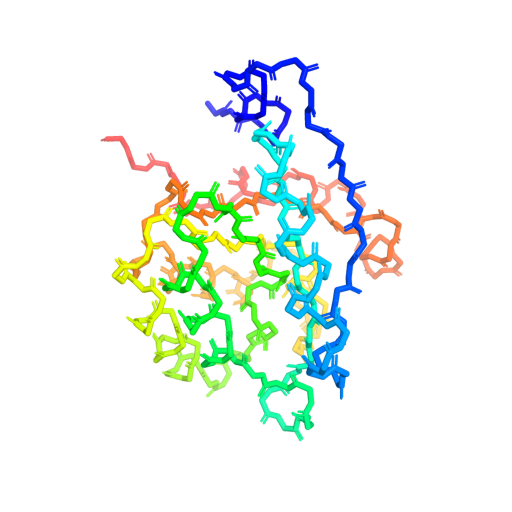8.794 -4.986 1.00 97.19 132 GLU A O 1
ATOM 1097 N N . VAL A 1 133 ? -8.499 -8.555 -4.317 1.00 98.06 133 VAL A N 1
ATOM 1098 C CA . VAL A 1 133 ? -8.752 -8.867 -2.902 1.00 98.06 133 VAL A CA 1
ATOM 1099 C C . VAL A 1 133 ? -9.364 -7.683 -2.151 1.00 98.06 133 VAL A C 1
ATOM 1101 O O . VAL A 1 133 ? -10.392 -7.831 -1.480 1.00 98.06 133 VAL A O 1
ATOM 1104 N N . LEU A 1 134 ? -8.744 -6.503 -2.255 1.00 97.50 134 LEU A N 1
ATOM 1105 C CA . LEU A 1 134 ? -9.127 -5.321 -1.481 1.00 97.50 134 LEU A CA 1
ATOM 1106 C C . LEU A 1 134 ? -10.117 -4.406 -2.207 1.00 97.50 134 LEU A C 1
ATOM 1108 O O . LEU A 1 134 ? -10.867 -3.684 -1.541 1.00 97.50 134 LEU A O 1
ATOM 1112 N N . GLY A 1 135 ? -10.136 -4.433 -3.540 1.00 96.44 135 GLY A N 1
ATOM 1113 C CA . GLY A 1 135 ? -10.842 -3.461 -4.370 1.00 96.44 135 GLY A CA 1
ATOM 1114 C C . GLY A 1 135 ? -10.049 -2.165 -4.578 1.00 96.44 135 GLY A C 1
ATOM 1115 O O . GLY A 1 135 ? -9.258 -1.740 -3.739 1.00 96.44 135 GLY A O 1
ATOM 1116 N N . ALA A 1 136 ? -10.306 -1.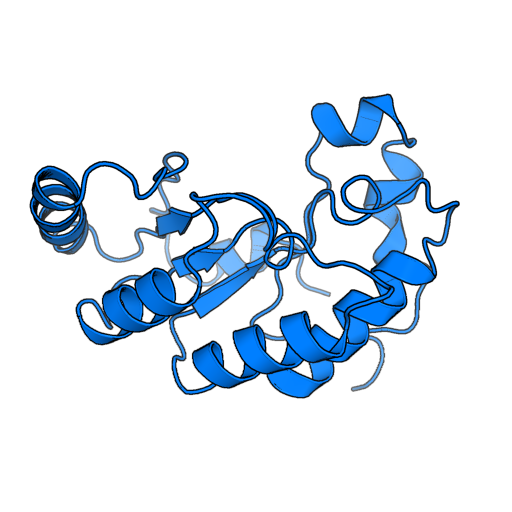480 -5.696 1.00 95.06 136 ALA A N 1
ATOM 1117 C CA . ALA A 1 136 ? -9.541 -0.298 -6.112 1.00 95.06 136 ALA A CA 1
ATOM 1118 C C . ALA A 1 136 ? -9.586 0.881 -5.119 1.00 95.06 136 ALA A C 1
ATOM 1120 O O . ALA A 1 136 ? -8.653 1.672 -5.066 1.00 95.06 136 ALA A O 1
ATOM 1121 N N . LYS A 1 137 ? -10.650 1.003 -4.312 1.00 95.44 137 LYS A N 1
ATOM 1122 C CA . LYS A 1 137 ? -10.811 2.111 -3.351 1.00 95.44 137 LYS A CA 1
ATOM 1123 C C . LYS A 1 137 ? -9.852 2.048 -2.156 1.00 95.44 137 LYS A C 1
ATOM 1125 O O . LYS A 1 137 ? -9.750 3.035 -1.437 1.00 95.44 137 LYS A O 1
ATOM 1130 N N . ARG A 1 138 ? -9.190 0.907 -1.935 1.00 96.56 138 ARG A N 1
ATOM 1131 C CA . ARG A 1 138 ? -8.226 0.701 -0.842 1.00 96.56 138 ARG A CA 1
ATOM 1132 C C . ARG A 1 138 ? -6.764 0.727 -1.299 1.00 96.56 138 ARG A C 1
ATOM 1134 O O . ARG A 1 138 ? -5.878 0.435 -0.502 1.00 96.56 138 ARG A O 1
ATOM 1141 N N . ILE A 1 139 ? -6.523 1.084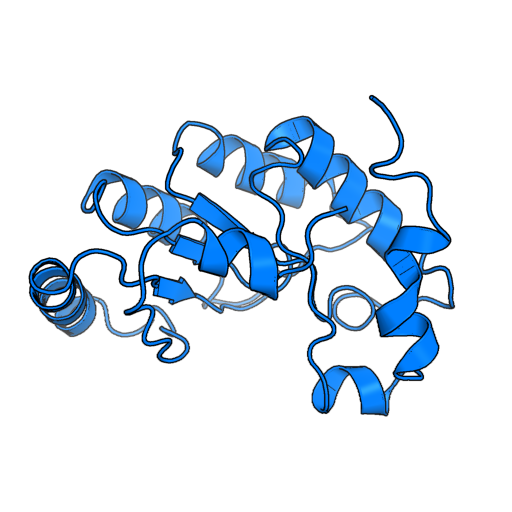 -2.562 1.00 97.50 139 ILE A N 1
ATOM 1142 C CA . ILE A 1 139 ? -5.192 1.144 -3.168 1.00 97.50 139 ILE A CA 1
ATOM 1143 C C . ILE A 1 139 ? -4.835 2.599 -3.457 1.00 97.50 139 ILE A C 1
ATOM 1145 O O . ILE A 1 139 ? -5.613 3.333 -4.068 1.00 97.50 139 ILE A O 1
ATOM 1149 N N . ILE A 1 140 ? -3.649 3.003 -3.019 1.00 96.38 140 ILE A N 1
ATOM 1150 C CA . ILE A 1 140 ? -3.144 4.370 -3.096 1.00 96.38 140 ILE A CA 1
ATOM 1151 C C . ILE A 1 140 ? -1.928 4.398 -4.034 1.00 96.38 140 ILE A C 1
ATOM 1153 O O . ILE A 1 140 ? -0.984 3.638 -3.869 1.00 96.38 140 ILE A O 1
ATOM 1157 N N . TRP A 1 141 ? -1.931 5.267 -5.042 1.00 95.69 141 TRP A N 1
ATOM 1158 C CA . TRP A 1 141 ? -0.808 5.384 -5.979 1.00 95.69 141 TRP A CA 1
ATOM 1159 C C . TRP A 1 141 ? 0.220 6.417 -5.508 1.00 95.69 141 TRP A C 1
ATOM 1161 O O . TRP A 1 141 ? -0.154 7.556 -5.256 1.00 95.69 141 TRP A O 1
ATOM 1171 N N . GLY A 1 142 ? 1.506 6.070 -5.486 1.00 94.06 142 GLY A N 1
ATOM 1172 C CA . GLY A 1 142 ? 2.603 7.013 -5.261 1.00 94.06 142 GLY A CA 1
ATOM 1173 C C . GLY A 1 142 ? 3.880 6.548 -5.958 1.00 94.06 142 GLY A C 1
ATOM 1174 O O . GLY A 1 142 ? 3.984 5.381 -6.317 1.00 94.06 142 GLY A O 1
ATOM 1175 N N . THR A 1 143 ? 4.843 7.451 -6.159 1.00 93.62 143 THR A N 1
ATOM 1176 C CA . THR A 1 143 ? 6.099 7.135 -6.868 1.00 93.62 143 THR A CA 1
ATOM 1177 C C . THR A 1 143 ? 7.251 6.734 -5.953 1.00 93.62 143 THR A C 1
ATOM 1179 O O . THR A 1 143 ? 8.244 6.228 -6.447 1.00 93.62 143 THR A O 1
ATOM 1182 N N . ASP A 1 144 ? 7.166 7.020 -4.651 1.00 93.25 144 ASP A N 1
ATOM 1183 C CA . ASP A 1 144 ? 8.292 6.925 -3.705 1.00 93.25 144 ASP A CA 1
ATOM 1184 C C . ASP A 1 144 ? 9.561 7.689 -4.148 1.00 93.25 144 ASP A C 1
ATOM 1186 O O . ASP A 1 144 ? 10.709 7.284 -3.964 1.00 93.25 144 ASP A O 1
ATOM 1190 N N . SER A 1 145 ? 9.369 8.837 -4.798 1.00 91.75 145 SER A N 1
ATOM 1191 C CA . SER A 1 145 ? 10.483 9.722 -5.143 1.00 91.75 145 SER A CA 1
ATOM 1192 C C . SER A 1 145 ? 10.956 10.503 -3.903 1.00 91.75 145 SER A C 1
ATOM 1194 O O . SER A 1 145 ? 10.119 10.994 -3.145 1.00 91.75 145 SER A O 1
ATOM 1196 N N . PRO A 1 146 ? 12.276 10.689 -3.704 1.00 93.12 146 PRO A N 1
ATOM 1197 C CA . PRO A 1 146 ? 13.339 10.497 -4.693 1.00 93.12 146 PRO A CA 1
ATOM 1198 C C . PRO A 1 146 ? 13.939 9.085 -4.755 1.00 93.12 146 PRO A C 1
ATOM 1200 O O . PRO A 1 146 ? 14.732 8.847 -5.657 1.00 93.12 146 PRO A O 1
ATOM 1203 N N . TRP A 1 147 ? 13.600 8.169 -3.845 1.00 89.50 147 TRP A N 1
ATOM 1204 C CA . TRP A 1 147 ? 14.278 6.872 -3.743 1.00 89.50 147 TRP A CA 1
ATOM 1205 C C . TRP A 1 147 ? 14.091 6.012 -5.001 1.00 89.50 147 TRP A C 1
ATOM 1207 O O . TRP A 1 147 ? 15.078 5.680 -5.658 1.00 89.50 147 TRP A O 1
ATOM 1217 N N . SER A 1 148 ? 12.849 5.766 -5.421 1.00 91.00 148 SER A N 1
ATOM 1218 C CA . SER A 1 148 ? 12.563 4.971 -6.630 1.00 91.00 148 SER A CA 1
ATOM 1219 C C . SER A 1 148 ? 13.100 5.631 -7.913 1.00 91.00 148 SER A C 1
ATOM 1221 O O . SER A 1 148 ? 13.518 4.968 -8.864 1.00 91.00 148 SER A O 1
ATOM 1223 N N . ALA A 1 149 ? 13.208 6.966 -7.910 1.00 92.56 149 ALA A N 1
ATOM 1224 C CA . ALA A 1 149 ? 13.763 7.740 -9.023 1.00 92.56 149 ALA A CA 1
ATOM 1225 C C . ALA A 1 149 ? 15.296 7.608 -9.168 1.00 92.56 149 ALA A C 1
ATOM 1227 O O . ALA A 1 149 ? 15.886 8.196 -10.074 1.00 92.56 149 ALA A O 1
ATOM 1228 N N . THR A 1 150 ? 15.959 6.867 -8.272 1.00 92.44 150 THR A N 1
ATOM 1229 C CA . THR A 1 150 ? 17.371 6.485 -8.435 1.00 92.44 150 THR A CA 1
ATOM 1230 C C . THR A 1 150 ? 17.553 5.251 -9.323 1.00 92.44 150 THR A C 1
ATOM 1232 O O . THR A 1 150 ? 18.657 5.034 -9.822 1.00 92.44 150 THR A O 1
ATOM 1235 N N . PHE A 1 151 ? 16.480 4.485 -9.558 1.00 91.00 151 PHE A N 1
ATOM 1236 C CA . PHE A 1 151 ? 16.474 3.269 -10.379 1.00 91.00 151 PHE A CA 1
ATOM 1237 C C . PHE A 1 151 ? 15.676 3.439 -11.675 1.00 91.00 151 PHE A C 1
ATOM 1239 O O . PHE A 1 151 ? 16.074 2.908 -12.708 1.00 91.00 151 PHE A O 1
ATOM 1246 N N . ASN A 1 152 ? 14.593 4.219 -11.628 1.00 93.19 152 ASN A N 1
ATOM 1247 C CA . ASN A 1 152 ? 13.682 4.460 -12.747 1.00 93.19 152 ASN A CA 1
ATOM 1248 C C . ASN A 1 152 ? 13.567 5.957 -13.045 1.00 93.19 152 ASN A C 1
ATOM 1250 O O . ASN A 1 152 ? 13.853 6.801 -12.191 1.00 93.19 152 ASN A O 1
ATOM 1254 N N . THR A 1 153 ? 13.084 6.327 -14.231 1.00 95.00 153 THR A N 1
ATOM 1255 C CA . THR A 1 153 ? 12.741 7.733 -14.471 1.00 95.00 153 THR A CA 1
ATOM 1256 C C . THR A 1 153 ? 11.472 8.114 -13.703 1.00 95.00 153 THR A C 1
ATOM 1258 O O . THR A 1 153 ? 10.539 7.323 -13.552 1.00 95.00 153 THR A O 1
ATOM 1261 N N . TYR A 1 154 ? 11.392 9.368 -13.246 1.00 95.38 154 TYR A N 1
ATOM 1262 C CA . TYR A 1 154 ? 10.163 9.874 -12.627 1.00 95.38 154 TYR A CA 1
ATOM 1263 C C . TYR A 1 154 ? 8.959 9.771 -13.576 1.00 95.38 154 TYR A C 1
ATOM 1265 O O . TYR A 1 154 ? 7.853 9.508 -13.121 1.00 95.38 154 TYR A O 1
ATOM 1273 N N . GLU A 1 155 ? 9.167 9.959 -14.884 1.00 96.31 155 GLU A N 1
ATOM 1274 C CA . GLU A 1 155 ? 8.110 9.863 -15.897 1.00 96.31 155 GLU A CA 1
ATOM 1275 C C . GLU A 1 155 ? 7.528 8.447 -15.994 1.00 96.31 155 GLU A C 1
ATOM 1277 O O . GLU A 1 155 ? 6.305 8.297 -15.986 1.00 96.31 155 GLU A O 1
ATOM 1282 N N . GLU A 1 156 ? 8.372 7.412 -16.015 1.00 95.56 156 GLU A N 1
ATOM 1283 C CA . GLU A 1 156 ? 7.923 6.013 -15.994 1.00 95.56 156 GLU A CA 1
ATOM 1284 C C . GLU A 1 156 ? 7.089 5.725 -14.742 1.00 95.56 156 GLU A C 1
ATOM 1286 O O . GLU A 1 156 ? 5.983 5.199 -14.847 1.00 95.56 156 GLU A O 1
ATOM 1291 N N . LEU A 1 157 ? 7.556 6.144 -13.562 1.00 95.00 157 LEU A N 1
ATOM 1292 C CA . LEU A 1 157 ? 6.830 5.964 -12.298 1.00 95.00 157 LEU A CA 1
ATOM 1293 C C . LEU A 1 157 ? 5.505 6.751 -12.267 1.00 95.00 157 LEU A C 1
ATOM 1295 O O . LEU A 1 157 ? 4.482 6.246 -11.798 1.00 95.00 157 LEU A O 1
ATOM 1299 N N . ALA A 1 158 ? 5.515 7.990 -12.773 1.00 95.31 158 ALA A N 1
ATOM 1300 C CA . ALA A 1 158 ? 4.373 8.903 -12.794 1.00 95.31 158 ALA A CA 1
ATOM 1301 C C . ALA A 1 158 ? 3.253 8.439 -13.733 1.00 95.31 158 ALA A C 1
ATOM 1303 O O . ALA A 1 158 ? 2.074 8.594 -13.418 1.00 95.31 158 ALA A O 1
ATOM 1304 N N . THR A 1 159 ? 3.626 7.871 -14.880 1.00 94.62 159 THR A N 1
ATOM 1305 C CA . THR A 1 159 ? 2.696 7.503 -15.960 1.00 94.62 159 THR A CA 1
ATOM 1306 C C . THR A 1 159 ? 2.381 6.011 -16.003 1.00 94.62 159 THR A C 1
ATOM 1308 O O . THR A 1 159 ? 1.561 5.580 -16.813 1.00 94.62 159 THR A O 1
ATOM 1311 N N . TRP A 1 160 ? 2.981 5.209 -15.118 1.00 94.69 160 TRP A N 1
ATOM 1312 C CA . TRP A 1 160 ? 2.853 3.754 -15.121 1.00 94.69 160 TRP A CA 1
ATOM 1313 C C . TRP A 1 160 ? 1.402 3.268 -15.201 1.00 94.69 160 TRP A C 1
ATOM 1315 O O . TRP A 1 160 ? 1.053 2.534 -16.123 1.00 94.69 160 TRP A O 1
ATOM 1325 N N . LEU A 1 161 ? 0.531 3.727 -14.294 1.00 93.25 161 LEU A N 1
ATOM 1326 C CA . LEU A 1 161 ? -0.874 3.300 -14.249 1.00 93.25 161 LEU A CA 1
ATOM 1327 C C . LEU A 1 161 ? -1.703 3.729 -15.468 1.00 93.25 161 LEU A C 1
ATOM 1329 O O . LEU A 1 161 ? -2.781 3.183 -15.678 1.00 93.25 161 LEU A O 1
ATOM 1333 N N . GLU A 1 162 ? -1.239 4.706 -16.247 1.00 91.94 162 GLU A N 1
ATOM 1334 C CA . GLU A 1 162 ? -1.872 5.097 -17.511 1.00 91.94 162 GLU A CA 1
ATOM 1335 C C . GLU A 1 162 ? -1.468 4.163 -18.658 1.00 91.94 162 GLU A C 1
ATOM 1337 O O . GLU A 1 162 ? -2.179 4.073 -19.657 1.00 91.94 162 GLU A O 1
ATOM 1342 N N . LYS A 1 163 ? -0.326 3.475 -18.530 1.00 92.69 163 LYS A N 1
ATOM 1343 C CA . LYS A 1 163 ? 0.151 2.489 -19.507 1.00 92.69 163 LYS A CA 1
ATOM 1344 C C . LYS A 1 163 ? -0.399 1.091 -19.279 1.00 92.69 163 LYS A C 1
ATOM 1346 O O . LYS A 1 163 ? -0.459 0.325 -20.236 1.00 92.69 163 LYS A O 1
ATOM 1351 N N . VAL A 1 164 ? -0.760 0.752 -18.042 1.00 90.94 164 VAL A N 1
ATOM 1352 C CA . VAL A 1 164 ? -1.275 -0.576 -17.688 1.00 90.94 164 VAL A CA 1
ATOM 1353 C C . VAL A 1 164 ? -2.780 -0.545 -17.423 1.00 90.94 164 VAL A C 1
ATOM 1355 O O . VAL A 1 164 ? -3.285 0.234 -16.615 1.00 90.94 164 VAL A O 1
ATOM 1358 N N . ASP A 1 165 ? -3.519 -1.466 -18.043 1.00 88.69 165 ASP A N 1
ATOM 1359 C CA . ASP A 1 165 ? -4.980 -1.568 -17.919 1.00 88.69 165 ASP A CA 1
ATOM 1360 C C . ASP A 1 165 ? -5.392 -2.280 -16.614 1.00 88.69 165 ASP A C 1
ATOM 1362 O O . ASP A 1 165 ? -6.043 -3.334 -16.604 1.00 88.69 165 ASP A O 1
ATOM 1366 N N . ILE A 1 166 ? -4.976 -1.739 -15.466 1.00 89.69 166 ILE A N 1
ATOM 1367 C CA . ILE A 1 166 ? -5.336 -2.277 -14.147 1.00 89.69 166 ILE A CA 1
ATOM 1368 C C . ILE A 1 166 ? -6.673 -1.697 -13.683 1.00 89.69 166 ILE A C 1
ATOM 1370 O O . ILE A 1 166 ? -7.525 -2.441 -13.198 1.00 89.69 166 ILE A O 1
ATOM 1374 N N . PHE A 1 167 ? -6.896 -0.388 -13.831 1.00 86.50 167 PHE A N 1
ATOM 1375 C CA . PHE A 1 167 ? -8.027 0.328 -13.215 1.00 86.50 167 PHE A CA 1
ATOM 1376 C C . PHE A 1 167 ? -9.094 0.841 -14.203 1.00 86.50 167 PHE A C 1
ATOM 1378 O O . PHE A 1 167 ? -10.016 1.526 -13.779 1.00 86.50 167 PHE A O 1
ATOM 1385 N N . ILE A 1 168 ? -9.020 0.483 -15.490 1.00 69.50 168 ILE A N 1
ATOM 1386 C CA . ILE A 1 168 ? -9.828 1.091 -16.575 1.00 69.50 168 ILE A CA 1
ATOM 1387 C C . ILE A 1 168 ? -11.253 0.498 -16.725 1.00 69.50 168 ILE A C 1
ATOM 1389 O O . ILE A 1 168 ? -12.029 0.922 -17.574 1.00 69.50 168 ILE A O 1
ATOM 1393 N N . VAL A 1 169 ? -11.675 -0.430 -15.864 1.00 50.56 169 VAL A N 1
ATOM 1394 C CA . VAL A 1 169 ? -13.031 -1.013 -15.944 1.00 50.56 169 VAL A CA 1
ATOM 1395 C C . VAL A 1 169 ? -14.013 -0.195 -15.094 1.00 50.56 169 VAL A C 1
ATOM 1397 O O . VAL A 1 169 ? -13.916 -0.226 -13.864 1.00 50.56 169 VAL A O 1
ATOM 1400 N N . PHE A 1 170 ? -14.918 0.529 -15.763 1.00 41.38 170 PHE A N 1
ATOM 1401 C CA . PHE A 1 170 ? -16.089 1.212 -15.195 1.00 41.38 170 PHE A CA 1
ATOM 1402 C C . PHE A 1 170 ? -17.349 0.359 -15.339 1.00 41.38 170 PHE A C 1
ATOM 1404 O O . PHE A 1 170 ? -17.524 -0.237 -16.426 1.00 41.38 170 PHE A O 1
#

pLDDT: mean 83.15, std 19.94, range [27.56, 98.31]

Organism: Streptococcus acidominimus (NCBI:txid1326)

Foldseek 3Di:
DAALVRVVVVPDDDEDDDDEDQVPDVPVVVVVLVVCVVPQPYEAEYEADAPVDPSQCLVVVLVVCVVCVRYAYEYEQLSLDELVPLVVSLVSLLSCQVRPRYAYENEPVCPRHDNADPLRVSSLVSVLSNCVRNNPVRYHYDHPPPVNCVVDPPCSSVCSPVVDPRPPDD

Secondary structure (DSSP, 8-state):
---HHHHHHTS-S---B-----TT-HHHHHHHHHHHTTSTT-EEEE----TTSTT--HHHHHHHHHH-TTSEEEEGGGGS--GGGHHHHHHHHHHHTT-TTEEEE-SSTTTSSS---TT-HHHHHHHHHHHHHH-GGGEE----TTTGGGTS-HHHHHHHHHHSTTS---

InterPro domains:
  IPR006680 Amidohydrolase-related [PF04909] (39-159)
  IPR032466 Metal-dependent hydrolase [SSF51556] (39-161)

Sequence (170 aa):
MLSLVQFFKNRKENACFFTIIVLYYKRCLVKRLTYLLDYPGFVVTTDYGNFDQISHQPDAIANLARLYPSLDFVVCHLSFPHIDNGHRLRAELDMWKPFENIYTDISAIQDIDRSDEFPFPKSEANVRIAKEVLGAKRIIWGTDSPWSATFNTYEELATWLEKVDIFIVF